Protein AF-A0A183GAS2-F1 (afdb_monomer)

Organism: Heligmosomoides polygyrus (NCBI:txid6339)

Structure (mmCIF, N/CA/C/O backbone):
data_AF-A0A183GAS2-F1
#
_entry.id   AF-A0A183GAS2-F1
#
loop_
_atom_site.group_PDB
_atom_site.id
_atom_site.type_symbol
_atom_site.label_atom_id
_atom_site.label_alt_id
_atom_site.label_comp_id
_atom_site.label_asym_id
_atom_site.label_entity_id
_atom_site.label_seq_id
_atom_site.pdbx_PDB_ins_code
_atom_site.Cartn_x
_atom_site.Cartn_y
_atom_site.Cartn_z
_atom_site.occupancy
_atom_site.B_iso_or_equiv
_atom_site.auth_seq_id
_atom_site.auth_comp_id
_atom_site.auth_asym_id
_atom_site.auth_atom_id
_atom_site.pdbx_PDB_model_num
ATOM 1 N N . MET A 1 1 ? 28.128 -10.272 -10.349 1.00 30.17 1 MET A N 1
ATOM 2 C CA . MET A 1 1 ? 28.631 -10.326 -11.731 1.00 30.17 1 MET A CA 1
ATOM 3 C C . MET A 1 1 ? 28.341 -8.969 -12.328 1.00 30.17 1 MET A C 1
ATOM 5 O O . MET A 1 1 ? 27.205 -8.523 -12.223 1.00 30.17 1 MET A O 1
ATOM 9 N N . GLU A 1 2 ? 29.385 -8.264 -12.758 1.00 30.81 2 GLU A N 1
ATOM 10 C CA . GLU A 1 2 ? 29.268 -6.933 -13.365 1.00 30.81 2 GLU A CA 1
ATOM 11 C C . GLU A 1 2 ? 28.742 -7.124 -14.791 1.00 30.81 2 GLU A C 1
ATOM 13 O O . GLU A 1 2 ? 29.314 -7.904 -15.548 1.00 30.81 2 GLU A O 1
ATOM 18 N N . GLY A 1 3 ? 27.617 -6.496 -15.128 1.00 37.66 3 GLY A N 1
ATOM 19 C CA . GLY A 1 3 ? 27.078 -6.497 -16.486 1.00 37.66 3 GLY A CA 1
ATOM 20 C C . GLY A 1 3 ? 27.341 -5.143 -17.130 1.00 37.66 3 GLY A C 1
ATOM 21 O O . GLY A 1 3 ? 26.941 -4.123 -16.572 1.00 37.66 3 GLY A O 1
ATOM 22 N N . PHE A 1 4 ? 28.012 -5.133 -18.280 1.00 33.91 4 PHE A N 1
ATOM 23 C CA . PHE A 1 4 ? 28.184 -3.944 -19.112 1.00 33.91 4 PHE A CA 1
ATOM 24 C C . PHE A 1 4 ? 27.004 -3.854 -20.087 1.00 33.91 4 PHE A C 1
ATOM 26 O O . PHE A 1 4 ? 26.773 -4.788 -20.850 1.00 33.91 4 PHE A O 1
ATOM 33 N N . VAL A 1 5 ? 26.253 -2.749 -20.068 1.00 44.84 5 VAL A N 1
ATOM 34 C CA . VAL A 1 5 ? 25.212 -2.458 -21.070 1.00 44.84 5 VAL A CA 1
ATOM 35 C C . VAL A 1 5 ? 25.719 -1.325 -21.958 1.00 44.84 5 VAL A C 1
ATOM 37 O O . VAL A 1 5 ? 25.981 -0.230 -21.465 1.00 44.84 5 VAL A O 1
ATOM 40 N N . GLY A 1 6 ? 25.880 -1.599 -23.254 1.00 37.34 6 GLY A N 1
ATOM 41 C CA . GLY A 1 6 ? 26.227 -0.605 -24.270 1.00 37.34 6 GLY A CA 1
ATOM 42 C C . GLY A 1 6 ? 24.994 -0.203 -25.076 1.00 37.34 6 GLY A C 1
ATOM 43 O O . GLY A 1 6 ? 24.443 -1.029 -25.798 1.00 37.34 6 GLY A O 1
ATOM 44 N N . LEU A 1 7 ? 24.570 1.057 -24.971 1.00 43.12 7 LEU A N 1
ATOM 45 C CA . LEU A 1 7 ? 23.624 1.667 -25.909 1.00 43.12 7 LEU A CA 1
ATOM 46 C C . LEU A 1 7 ? 24.451 2.371 -26.990 1.00 43.12 7 LEU A C 1
ATOM 48 O O . LEU A 1 7 ? 25.080 3.395 -26.737 1.00 43.12 7 LEU A O 1
ATOM 52 N N . GLY A 1 8 ? 24.532 1.765 -28.174 1.00 35.06 8 GLY A N 1
ATOM 53 C CA . GLY A 1 8 ? 25.311 2.295 -29.288 1.00 35.06 8 GLY A CA 1
ATOM 54 C C . GLY A 1 8 ? 24.619 3.482 -29.956 1.00 35.06 8 GLY A C 1
ATOM 55 O O . GLY A 1 8 ? 23.528 3.338 -30.497 1.00 35.06 8 GLY A O 1
ATOM 56 N N . GLY A 1 9 ? 25.295 4.631 -29.974 1.00 38.78 9 GLY A N 1
ATOM 57 C CA . GLY A 1 9 ? 24.851 5.830 -30.680 1.00 38.78 9 GLY A CA 1
ATOM 58 C C . GLY A 1 9 ? 25.965 6.860 -30.865 1.00 38.78 9 GLY A C 1
ATOM 59 O O . GLY A 1 9 ? 25.801 7.977 -30.417 1.00 38.78 9 GLY A O 1
ATOM 60 N N . LYS A 1 10 ? 27.061 6.449 -31.528 1.00 45.91 10 LYS A N 1
ATOM 61 C CA . LYS A 1 10 ? 28.165 7.246 -32.120 1.00 45.91 10 LYS A CA 1
ATOM 62 C C . LYS A 1 10 ? 28.927 8.240 -31.206 1.00 45.91 10 LYS A C 1
ATOM 64 O O . LYS A 1 10 ? 28.356 9.082 -30.538 1.00 45.91 10 LYS A O 1
ATOM 69 N N . SER A 1 11 ? 30.259 8.133 -31.304 1.00 49.50 11 SER A N 1
ATOM 70 C CA . SER A 1 11 ? 31.324 9.019 -30.791 1.00 49.50 11 SER A CA 1
ATOM 71 C C . SER A 1 11 ? 31.434 9.205 -29.274 1.00 49.50 11 SER A C 1
ATOM 73 O O . SER A 1 11 ? 30.913 10.173 -28.746 1.00 49.50 11 SER A O 1
ATOM 75 N N . GLU A 1 12 ? 32.172 8.305 -28.609 1.00 39.66 12 GLU A N 1
ATOM 76 C CA . GLU A 1 12 ? 33.249 8.607 -27.637 1.00 39.66 12 GLU A CA 1
ATOM 77 C C . GLU A 1 12 ? 33.767 7.298 -26.990 1.00 39.66 12 GLU A C 1
ATOM 79 O O . GLU A 1 12 ? 32.965 6.453 -26.582 1.00 39.66 12 GLU A O 1
ATOM 84 N N . PRO A 1 13 ? 35.092 7.066 -26.899 1.00 40.66 13 PRO A N 1
ATOM 85 C CA . PRO A 1 13 ? 35.639 5.913 -26.196 1.00 40.66 13 PRO A CA 1
ATOM 86 C C . PRO A 1 13 ? 35.698 6.193 -24.686 1.00 40.66 13 PRO A C 1
ATOM 88 O O . PRO A 1 13 ? 36.479 7.027 -24.242 1.00 40.66 13 PRO A O 1
ATOM 91 N N . GLY A 1 14 ? 34.939 5.442 -23.881 1.00 45.00 14 GLY A N 1
ATOM 92 C CA . GLY A 1 14 ? 35.366 5.157 -22.501 1.00 45.00 14 GLY A CA 1
ATOM 93 C C . GLY A 1 14 ? 34.392 5.381 -21.345 1.00 45.00 14 GLY A C 1
ATOM 94 O O . GLY A 1 14 ? 34.772 5.079 -20.215 1.00 45.00 14 GLY A O 1
ATOM 95 N N . THR A 1 15 ? 33.151 5.822 -21.550 1.00 43.72 15 THR A N 1
ATOM 96 C CA . THR A 1 15 ? 32.227 6.021 -20.414 1.00 43.72 15 THR A CA 1
ATOM 97 C C . THR A 1 15 ? 31.394 4.765 -20.143 1.00 43.72 15 THR A C 1
ATOM 99 O O . THR A 1 15 ? 30.238 4.649 -20.544 1.00 43.72 15 THR A O 1
ATOM 102 N N . TRP A 1 16 ? 31.992 3.784 -19.462 1.00 42.44 16 TRP A N 1
ATOM 103 C CA . TRP A 1 16 ? 31.291 2.588 -18.987 1.00 42.44 16 TRP A CA 1
ATOM 104 C C . TRP A 1 16 ? 30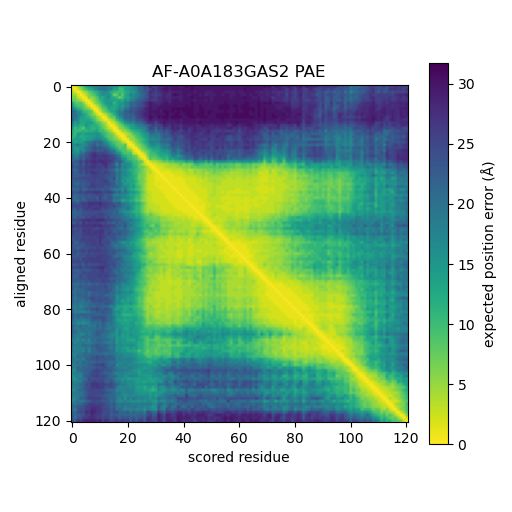.553 2.890 -17.678 1.00 42.44 16 TRP A C 1
ATOM 106 O O . TRP A 1 16 ? 31.171 3.057 -16.626 1.00 42.44 16 TRP A O 1
ATOM 116 N N . TYR A 1 17 ? 29.223 2.942 -17.708 1.00 41.78 17 TYR A N 1
ATOM 117 C CA . TYR A 1 17 ? 28.436 3.113 -16.486 1.00 41.78 17 TYR A CA 1
ATOM 118 C C . TYR A 1 17 ? 28.364 1.792 -15.703 1.00 41.78 17 TYR A C 1
ATOM 120 O O . TYR A 1 17 ? 27.754 0.818 -16.148 1.00 41.78 17 TYR A O 1
ATOM 128 N N . ARG A 1 18 ? 28.968 1.755 -14.506 1.00 40.44 18 ARG A N 1
ATOM 129 C CA . ARG A 1 18 ? 28.848 0.632 -13.560 1.00 40.44 18 ARG A CA 1
ATOM 130 C C . ARG A 1 18 ? 27.493 0.701 -12.856 1.00 40.44 18 ARG A C 1
ATOM 132 O O . ARG A 1 18 ? 27.323 1.423 -11.875 1.00 40.44 18 ARG A O 1
ATOM 139 N N . VAL A 1 19 ? 26.519 -0.062 -13.344 1.00 43.88 19 VAL A N 1
ATOM 140 C CA . VAL A 1 19 ? 25.195 -0.161 -12.714 1.00 43.88 19 VAL A CA 1
ATOM 141 C C . VAL A 1 19 ? 25.200 -1.312 -11.705 1.00 43.88 19 VAL A C 1
ATOM 143 O O . VAL A 1 19 ? 25.159 -2.485 -12.070 1.00 43.88 19 VAL A O 1
ATOM 146 N N . HIS A 1 20 ? 25.230 -0.996 -10.409 1.00 38.44 20 HIS A N 1
ATOM 147 C CA . HIS A 1 20 ? 24.964 -1.985 -9.362 1.00 38.44 20 HIS A CA 1
ATOM 148 C C . HIS A 1 20 ? 23.451 -2.192 -9.221 1.00 38.44 20 HIS A C 1
ATOM 150 O O . HIS A 1 20 ? 22.789 -1.531 -8.424 1.00 38.44 20 HIS A O 1
ATOM 156 N N . ALA A 1 21 ? 22.891 -3.130 -9.984 1.00 38.16 21 ALA A N 1
ATOM 157 C CA . ALA A 1 21 ? 21.505 -3.547 -9.805 1.00 38.16 21 ALA A CA 1
ATOM 158 C C . ALA A 1 21 ? 21.376 -4.418 -8.543 1.00 38.16 21 ALA A C 1
ATOM 160 O O . ALA A 1 21 ? 21.582 -5.633 -8.568 1.00 38.16 21 ALA A O 1
ATOM 161 N N . THR A 1 22 ? 21.032 -3.813 -7.405 1.00 41.66 22 THR A N 1
ATOM 162 C CA . THR A 1 22 ? 20.498 -4.589 -6.285 1.00 41.66 22 THR A CA 1
ATOM 163 C C . THR A 1 22 ? 19.026 -4.853 -6.550 1.00 41.66 22 THR A C 1
ATOM 165 O O . THR A 1 22 ? 18.189 -3.988 -6.308 1.00 41.66 22 THR A O 1
ATOM 168 N N . VAL A 1 23 ? 18.696 -6.066 -6.995 1.00 41.47 23 VAL A N 1
ATOM 169 C CA . VAL A 1 23 ? 17.333 -6.584 -6.842 1.00 41.47 23 VAL A CA 1
ATOM 170 C C . VAL A 1 23 ? 17.125 -6.806 -5.344 1.00 41.47 23 VAL A C 1
ATOM 172 O O . VAL A 1 23 ? 17.450 -7.856 -4.783 1.00 41.47 23 VAL A O 1
ATOM 175 N N . SER A 1 24 ? 16.677 -5.766 -4.647 1.00 39.84 24 SER A N 1
ATOM 176 C CA . SER A 1 24 ? 16.013 -5.934 -3.365 1.00 39.84 24 SER A CA 1
ATOM 177 C C . SER A 1 24 ? 14.718 -6.676 -3.656 1.00 39.84 24 SER A C 1
ATOM 179 O O . SER A 1 24 ? 13.848 -6.145 -4.346 1.00 39.84 24 SER A O 1
ATOM 181 N N . ALA A 1 25 ? 14.609 -7.914 -3.168 1.00 43.66 25 ALA A N 1
ATOM 182 C CA . ALA A 1 25 ? 13.323 -8.584 -3.068 1.00 43.66 25 ALA A CA 1
ATOM 183 C C . ALA A 1 25 ? 12.376 -7.610 -2.366 1.00 43.66 25 ALA A C 1
ATOM 185 O O . ALA A 1 25 ? 12.643 -7.189 -1.240 1.00 43.66 25 ALA A O 1
ATOM 186 N N . SER A 1 26 ? 11.346 -7.181 -3.087 1.00 51.00 26 SER A N 1
ATOM 187 C CA . SER A 1 26 ? 10.351 -6.259 -2.574 1.00 51.00 26 SER A CA 1
ATOM 188 C C . SER A 1 26 ? 9.799 -6.838 -1.273 1.00 51.00 26 SER A C 1
ATOM 190 O O . SER A 1 26 ? 9.218 -7.924 -1.280 1.00 51.00 26 SER A O 1
ATOM 192 N N . SER A 1 27 ? 10.008 -6.156 -0.143 1.00 53.81 27 SER A N 1
ATOM 193 C CA . SER A 1 27 ? 9.510 -6.555 1.182 1.00 53.81 27 SER A CA 1
ATOM 194 C C . SER A 1 27 ? 7.993 -6.342 1.300 1.00 53.81 27 SER A C 1
ATOM 196 O O . SER A 1 27 ? 7.481 -5.920 2.335 1.00 53.81 27 SER A O 1
ATOM 198 N N . ASP A 1 28 ? 7.268 -6.589 0.210 1.00 62.72 28 ASP A N 1
ATOM 199 C CA . ASP A 1 28 ? 5.891 -6.171 -0.006 1.00 62.72 28 ASP A CA 1
ATOM 200 C C . ASP A 1 28 ? 4.930 -6.779 1.018 1.00 62.72 28 ASP A C 1
ATOM 202 O O . ASP A 1 28 ? 3.943 -6.142 1.372 1.00 62.72 28 ASP A O 1
ATOM 206 N N . CYS A 1 29 ? 5.185 -7.995 1.511 1.00 70.00 29 CYS A N 1
ATOM 207 C CA . CYS A 1 29 ? 4.275 -8.668 2.440 1.00 70.00 29 CYS A CA 1
ATOM 208 C C . CYS A 1 29 ? 4.249 -8.002 3.822 1.00 70.00 29 CYS A C 1
ATOM 210 O O . CYS A 1 29 ? 3.171 -7.687 4.325 1.00 70.00 29 CYS A O 1
ATOM 212 N N . ALA A 1 30 ? 5.421 -7.731 4.404 1.00 78.00 30 ALA A N 1
ATOM 213 C CA . ALA A 1 30 ? 5.539 -7.107 5.718 1.00 78.00 30 ALA A CA 1
ATOM 214 C C . ALA A 1 30 ? 5.029 -5.662 5.687 1.00 78.00 30 ALA A C 1
ATOM 216 O O . ALA A 1 30 ? 4.272 -5.250 6.564 1.00 78.00 30 ALA A O 1
ATOM 217 N N . THR A 1 31 ? 5.366 -4.911 4.634 1.00 83.88 31 THR A N 1
ATOM 218 C CA . THR A 1 31 ? 4.901 -3.530 4.469 1.00 83.88 31 THR A CA 1
ATOM 219 C C . THR A 1 31 ? 3.384 -3.464 4.268 1.00 83.88 31 THR A C 1
ATOM 221 O O . THR A 1 31 ? 2.726 -2.650 4.910 1.00 83.88 31 THR A O 1
ATOM 224 N N . ARG A 1 32 ? 2.792 -4.348 3.447 1.00 81.81 32 ARG A N 1
ATOM 225 C CA . ARG A 1 32 ? 1.328 -4.408 3.258 1.00 81.81 32 ARG A CA 1
ATOM 226 C C . ARG A 1 32 ? 0.594 -4.776 4.544 1.00 81.81 32 ARG A C 1
ATOM 228 O O . ARG A 1 32 ? -0.396 -4.126 4.873 1.00 81.81 32 ARG A O 1
ATOM 235 N N . ALA A 1 33 ? 1.089 -5.773 5.278 1.00 86.56 33 ALA A N 1
ATOM 236 C CA . ALA A 1 33 ? 0.513 -6.163 6.561 1.00 86.56 33 ALA A CA 1
ATOM 237 C C . ALA A 1 33 ? 0.555 -4.996 7.559 1.00 86.56 33 ALA A C 1
ATOM 239 O O . ALA A 1 33 ? -0.465 -4.658 8.155 1.00 86.56 33 ALA A O 1
ATOM 240 N N . HIS A 1 34 ? 1.693 -4.311 7.668 1.00 88.88 34 HIS A N 1
ATOM 241 C CA . HIS A 1 34 ? 1.845 -3.160 8.554 1.00 88.88 34 HIS A CA 1
ATOM 242 C C . HIS A 1 34 ? 0.877 -2.014 8.213 1.00 88.88 34 HIS A C 1
ATOM 244 O O . HIS A 1 34 ? 0.204 -1.492 9.100 1.00 88.88 34 HIS A O 1
ATOM 250 N N . LEU A 1 35 ? 0.732 -1.674 6.926 1.00 89.62 35 LEU A N 1
ATOM 251 C CA . LEU A 1 35 ? -0.227 -0.660 6.474 1.00 89.62 35 LEU A CA 1
ATOM 252 C C . LEU A 1 35 ? -1.676 -1.040 6.815 1.00 89.62 35 LEU A C 1
ATOM 254 O O . LEU A 1 35 ? -2.426 -0.195 7.297 1.00 89.62 35 LEU A O 1
ATOM 258 N N . SER A 1 36 ? -2.055 -2.310 6.632 1.00 88.25 36 SER A N 1
ATOM 259 C CA . SER A 1 36 ? -3.407 -2.789 6.959 1.00 88.25 36 SER A CA 1
ATOM 260 C C . SER A 1 36 ? -3.730 -2.697 8.457 1.00 88.25 36 SER A C 1
ATOM 262 O O . SER A 1 36 ? -4.855 -2.368 8.838 1.00 88.25 36 SER A O 1
ATOM 264 N N . VAL A 1 37 ? -2.733 -2.930 9.318 1.00 90.25 37 VAL A N 1
ATOM 265 C CA . VAL A 1 37 ? -2.874 -2.812 10.776 1.00 90.25 37 VAL A CA 1
ATOM 266 C C . VAL A 1 37 ? -3.049 -1.351 11.178 1.00 90.25 37 VAL A C 1
ATOM 268 O O . VAL A 1 37 ? -3.945 -1.045 11.966 1.00 90.25 37 VAL A O 1
ATOM 271 N N . ILE A 1 38 ? -2.235 -0.448 10.620 1.00 92.31 38 ILE A N 1
ATOM 272 C CA . ILE A 1 38 ? -2.349 0.993 10.878 1.00 92.31 38 ILE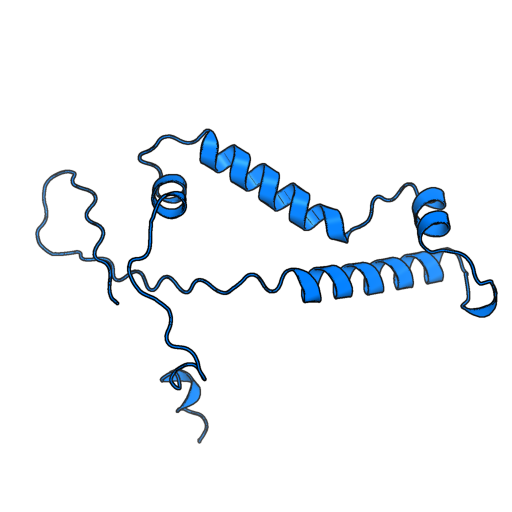 A CA 1
ATOM 273 C C . ILE A 1 38 ? -3.723 1.503 10.436 1.00 92.31 38 ILE A C 1
ATOM 275 O O . ILE A 1 38 ? -4.414 2.134 11.232 1.00 92.31 38 ILE A O 1
ATOM 279 N N . GLU A 1 39 ? -4.152 1.190 9.213 1.00 91.06 39 GLU A N 1
ATOM 280 C CA . GLU A 1 39 ? -5.467 1.580 8.690 1.00 91.06 39 GLU A CA 1
ATOM 281 C C . GLU A 1 39 ? -6.596 1.088 9.601 1.00 91.06 39 GLU A C 1
ATOM 283 O O . GLU A 1 39 ? -7.416 1.880 10.061 1.00 91.06 39 GLU A O 1
ATOM 288 N N . THR A 1 40 ? -6.597 -0.203 9.940 1.00 90.69 40 THR A N 1
ATOM 289 C CA . THR A 1 40 ? -7.619 -0.791 10.815 1.00 90.69 40 THR A CA 1
ATOM 290 C C . THR A 1 40 ? -7.663 -0.099 12.178 1.00 90.69 40 THR A C 1
ATOM 292 O O . THR A 1 40 ? -8.746 0.156 12.706 1.00 90.69 40 THR A O 1
ATOM 295 N N . LYS A 1 41 ? -6.501 0.227 12.756 1.00 92.19 41 LYS A N 1
ATOM 296 C CA . LYS A 1 41 ? -6.412 0.917 14.048 1.00 92.19 41 LYS A CA 1
ATOM 297 C C . LYS A 1 41 ? -7.000 2.328 13.973 1.00 92.19 41 LYS A C 1
ATOM 299 O O . LYS A 1 41 ? -7.758 2.711 14.860 1.00 92.19 41 LYS A O 1
ATOM 304 N N . MET A 1 42 ? -6.702 3.068 12.906 1.00 93.12 42 MET A N 1
ATOM 305 C CA . MET A 1 42 ? -7.224 4.421 12.686 1.00 93.12 42 MET A CA 1
ATOM 306 C C . MET A 1 42 ? -8.740 4.417 12.434 1.00 93.12 42 MET A C 1
ATOM 308 O O . MET A 1 42 ? -9.470 5.213 13.025 1.00 93.12 42 MET A O 1
ATOM 312 N N . LEU A 1 43 ? -9.239 3.486 11.615 1.00 91.62 43 LEU A N 1
ATOM 313 C CA . LEU A 1 43 ? -10.674 3.347 11.342 1.00 91.62 43 LEU A CA 1
ATOM 314 C C . LEU A 1 43 ? -11.464 2.923 12.590 1.00 91.62 43 LEU A C 1
ATOM 316 O O . LEU A 1 43 ? -12.560 3.419 12.833 1.00 91.62 43 LEU A O 1
ATOM 320 N N . ARG A 1 44 ? -10.905 2.039 13.425 1.00 91.38 44 ARG A N 1
ATOM 321 C CA . ARG A 1 44 ? -11.523 1.662 14.708 1.00 91.38 44 ARG A CA 1
ATOM 322 C C . ARG A 1 44 ? -11.580 2.830 15.682 1.00 91.38 44 ARG A C 1
ATOM 324 O O . ARG A 1 44 ? -12.618 3.043 16.299 1.00 91.38 44 ARG A O 1
ATOM 331 N N . TRP A 1 45 ? -10.495 3.596 15.786 1.00 92.06 45 TRP A N 1
ATOM 332 C CA . TRP A 1 45 ? -10.435 4.757 16.672 1.00 92.06 45 TRP A CA 1
ATOM 333 C C . TRP A 1 45 ? -11.448 5.838 16.272 1.00 92.06 45 TRP A C 1
ATOM 335 O O . TRP A 1 45 ? -12.196 6.316 17.118 1.00 92.06 45 TRP A O 1
ATOM 345 N N . THR A 1 46 ? -11.547 6.152 14.979 1.00 92.19 46 THR A N 1
ATOM 346 C CA . THR A 1 46 ? -12.526 7.126 14.456 1.00 92.19 46 THR A CA 1
ATOM 347 C C . THR A 1 46 ? -13.975 6.655 14.587 1.00 92.19 46 THR A C 1
ATOM 349 O O . THR A 1 46 ? -14.858 7.466 14.849 1.00 92.19 46 THR A O 1
ATOM 352 N N . ALA A 1 47 ? -14.235 5.352 14.454 1.00 88.62 47 ALA A N 1
ATOM 353 C CA . ALA A 1 47 ? -15.564 4.778 14.656 1.00 88.62 47 ALA A CA 1
ATOM 354 C C . ALA A 1 47 ? -15.946 4.578 16.136 1.00 88.62 47 ALA A C 1
ATOM 356 O O . ALA A 1 47 ? -17.072 4.159 16.402 1.00 88.62 47 ALA A O 1
ATOM 357 N N . GLY A 1 48 ? -15.023 4.807 17.080 1.00 92.00 48 GLY A N 1
ATOM 358 C CA . GLY A 1 48 ? -15.224 4.506 18.502 1.00 92.00 48 GLY A CA 1
ATOM 359 C C . GLY A 1 48 ? -15.376 3.010 18.807 1.00 92.00 48 GLY A C 1
ATOM 360 O O . GLY A 1 48 ? -15.933 2.651 19.838 1.00 92.00 48 GLY A O 1
ATOM 361 N N . VAL A 1 49 ? -14.910 2.132 17.911 1.00 89.75 49 VAL A N 1
ATOM 362 C CA . VAL A 1 49 ? -15.076 0.677 18.025 1.00 89.75 49 VAL A CA 1
ATOM 363 C C . VAL A 1 49 ? -13.925 0.088 18.825 1.00 89.75 49 VAL A C 1
ATOM 365 O O . VAL A 1 49 ? -12.754 0.163 18.440 1.00 89.75 49 VAL A O 1
ATOM 368 N N . THR A 1 50 ? -14.272 -0.561 19.924 1.00 86.31 50 THR A N 1
ATOM 369 C CA . THR A 1 50 ? -13.340 -1.249 20.807 1.00 86.31 50 THR A CA 1
ATOM 370 C C . THR A 1 50 ? -13.176 -2.719 20.405 1.00 86.31 50 THR A C 1
ATOM 372 O O . THR A 1 50 ? -13.845 -3.243 19.512 1.00 86.31 50 THR A O 1
ATOM 375 N N . SER A 1 51 ? -12.234 -3.420 21.040 1.00 81.19 51 SER A N 1
ATOM 376 C CA . SER A 1 51 ? -12.044 -4.860 20.800 1.00 81.19 51 SER A CA 1
ATOM 377 C C . SER A 1 51 ? -13.227 -5.701 21.315 1.00 81.19 51 SER A C 1
ATOM 379 O O . SER A 1 51 ? -13.500 -6.781 20.789 1.00 81.19 51 SER A O 1
ATOM 381 N N . LEU A 1 52 ? -13.964 -5.193 22.311 1.00 89.25 52 LEU A N 1
ATOM 382 C CA . LEU A 1 52 ? -15.102 -5.882 22.929 1.00 89.25 52 LEU A CA 1
ATOM 383 C C . LEU A 1 52 ? -16.296 -6.011 21.983 1.00 89.25 52 LEU A C 1
ATOM 385 O O . LEU A 1 52 ? -17.025 -6.996 22.054 1.00 89.25 52 LEU A O 1
ATOM 389 N N . ASP A 1 53 ? -16.430 -5.076 21.044 1.00 87.94 53 ASP A N 1
ATOM 390 C CA . ASP A 1 53 ? -17.536 -5.047 20.088 1.00 87.94 53 ASP A CA 1
ATOM 391 C C . ASP A 1 53 ? -17.451 -6.183 19.053 1.00 87.94 53 ASP A C 1
ATOM 393 O O . ASP A 1 53 ? -18.401 -6.419 18.310 1.00 87.94 53 ASP A O 1
ATOM 397 N N . ARG A 1 54 ? -16.304 -6.883 18.970 1.00 87.31 54 ARG A N 1
ATOM 398 C CA . ARG A 1 54 ? -16.042 -8.017 18.057 1.00 87.31 54 ARG A CA 1
ATOM 399 C C . ARG A 1 54 ? -16.451 -7.761 16.596 1.00 87.31 54 ARG A C 1
ATOM 401 O O . ARG A 1 54 ? -16.707 -8.692 15.835 1.00 87.31 54 ARG A O 1
ATOM 408 N N . VAL A 1 55 ? -16.459 -6.495 16.180 1.00 87.69 55 VAL A N 1
ATOM 409 C CA . VAL A 1 55 ? -16.813 -6.083 14.819 1.00 87.69 55 VAL A CA 1
ATOM 410 C C . VAL A 1 55 ? -15.714 -6.517 13.853 1.00 87.69 55 VAL A C 1
ATOM 412 O O . VAL A 1 55 ? -14.523 -6.330 14.126 1.00 87.69 55 VAL A O 1
ATOM 415 N N . ARG A 1 56 ? -16.106 -7.082 12.708 1.00 89.31 56 ARG A N 1
ATOM 416 C CA . ARG A 1 56 ? -15.181 -7.456 11.631 1.00 89.31 56 ARG A CA 1
ATOM 417 C C . ARG A 1 56 ? -14.591 -6.212 10.967 1.00 89.31 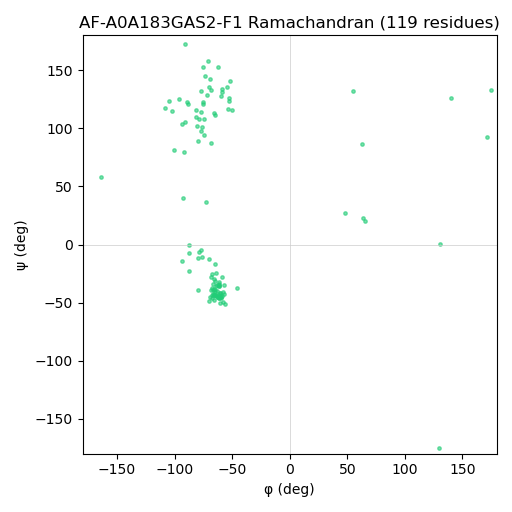56 ARG A C 1
ATOM 419 O O . ARG A 1 56 ? -15.293 -5.232 10.740 1.00 89.31 56 ARG A O 1
ATOM 426 N N . ASN A 1 57 ? -13.312 -6.277 10.595 1.00 86.62 57 ASN A N 1
ATOM 427 C CA . ASN A 1 57 ? -12.638 -5.170 9.905 1.00 86.62 57 ASN A CA 1
ATOM 428 C C . ASN A 1 57 ? -13.299 -4.844 8.555 1.00 86.62 57 ASN A C 1
ATOM 430 O O . ASN A 1 57 ? -13.436 -3.668 8.230 1.00 86.62 57 ASN A O 1
ATOM 434 N N . ASP A 1 58 ? -13.787 -5.861 7.836 1.00 87.50 58 ASP A N 1
ATOM 435 C CA . ASP A 1 58 ? -14.500 -5.703 6.558 1.00 87.50 58 ASP A CA 1
ATOM 436 C C . ASP A 1 58 ? -15.725 -4.781 6.703 1.00 87.50 58 ASP A C 1
ATOM 438 O O . ASP A 1 58 ? -15.954 -3.892 5.887 1.00 87.50 58 ASP A O 1
ATOM 442 N N . THR A 1 59 ? -16.486 -4.939 7.792 1.00 89.81 59 THR A N 1
ATOM 443 C CA . THR A 1 59 ? -17.673 -4.123 8.086 1.00 89.81 59 THR A CA 1
ATOM 444 C C . THR A 1 59 ? -17.300 -2.673 8.391 1.00 89.81 59 THR A C 1
ATOM 446 O O . THR A 1 59 ? -18.005 -1.752 7.984 1.00 89.81 59 THR A O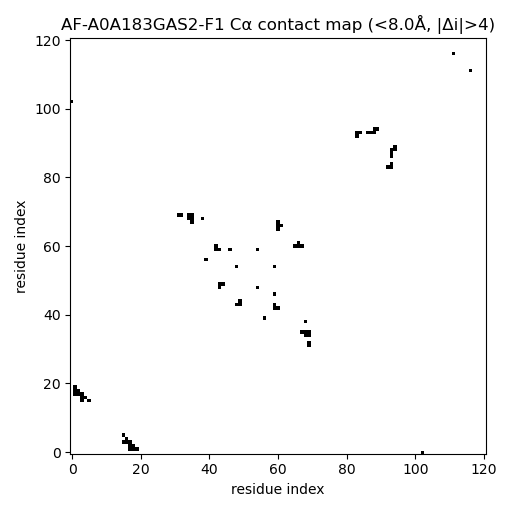 1
ATOM 449 N N . ILE A 1 60 ? -16.176 -2.454 9.079 1.00 88.94 60 ILE A N 1
ATOM 450 C CA . ILE A 1 60 ? -15.659 -1.110 9.366 1.00 88.94 60 ILE A CA 1
ATOM 451 C C . ILE A 1 60 ? -15.253 -0.429 8.055 1.00 88.94 60 ILE A C 1
ATOM 453 O O . ILE A 1 60 ? -15.675 0.692 7.793 1.00 88.94 60 ILE A O 1
ATOM 457 N N . GLN A 1 61 ? -14.509 -1.122 7.193 1.00 89.06 61 GLN A N 1
ATOM 458 C CA . GLN A 1 61 ? -14.106 -0.604 5.882 1.00 89.06 61 GLN A CA 1
ATOM 459 C C . GLN A 1 61 ? -15.310 -0.282 4.989 1.00 89.06 61 GLN A C 1
ATOM 461 O O . GLN A 1 61 ? -15.357 0.793 4.392 1.00 89.06 61 GLN A O 1
ATOM 466 N N . GLN A 1 62 ? -16.318 -1.159 4.961 1.00 89.75 62 GLN A N 1
ATOM 467 C CA . GLN A 1 62 ? -17.549 -0.933 4.206 1.00 89.75 62 GLN A CA 1
ATOM 468 C C . GLN A 1 62 ? -18.322 0.287 4.716 1.00 89.75 62 GLN A C 1
ATOM 470 O O . GLN A 1 62 ? -18.807 1.078 3.911 1.00 89.75 62 GLN A O 1
ATOM 475 N N . ARG A 1 63 ? -18.389 0.484 6.038 1.00 89.25 63 ARG A N 1
ATOM 476 C CA . ARG A 1 63 ? -19.049 1.645 6.652 1.00 89.25 63 ARG A CA 1
ATOM 477 C C . ARG A 1 63 ? -18.400 2.970 6.249 1.00 89.25 63 ARG A C 1
ATOM 479 O O . ARG A 1 63 ? -19.106 3.957 6.081 1.00 89.25 63 ARG A O 1
ATOM 486 N N . PHE A 1 64 ? -17.079 2.987 6.084 1.00 86.38 64 PHE A N 1
ATOM 487 C CA . PHE A 1 64 ? -16.342 4.163 5.617 1.00 86.38 64 PHE A CA 1
ATOM 488 C C . PHE A 1 64 ? -16.236 4.256 4.085 1.00 86.38 64 PHE A C 1
ATOM 490 O O . PHE A 1 64 ? -15.745 5.259 3.576 1.00 86.38 64 PHE A O 1
ATOM 497 N N . GLY A 1 65 ? -16.671 3.231 3.341 1.00 88.12 65 GLY A N 1
ATOM 498 C CA . GLY A 1 65 ? -16.510 3.167 1.885 1.00 88.12 65 GLY A CA 1
ATOM 499 C C . GLY A 1 65 ? -15.046 3.111 1.431 1.00 88.12 65 GLY A C 1
ATOM 500 O O . GLY A 1 65 ? -14.734 3.501 0.306 1.00 88.12 65 GLY A O 1
ATOM 501 N N . VAL A 1 66 ? -14.134 2.661 2.299 1.00 85.12 66 VAL A N 1
ATOM 502 C CA . VAL A 1 66 ? -12.690 2.649 2.035 1.00 85.12 66 VAL A CA 1
ATOM 503 C C . VAL A 1 66 ? -12.273 1.272 1.528 1.00 85.12 66 VAL A C 1
ATOM 505 O O . VAL A 1 66 ? -12.511 0.256 2.178 1.00 85.12 66 VAL A O 1
ATOM 508 N N . ALA A 1 67 ? -11.627 1.235 0.361 1.00 85.19 67 ALA A N 1
ATOM 509 C CA . ALA A 1 67 ? -10.975 0.027 -0.132 1.00 85.19 67 ALA A CA 1
ATOM 510 C C . ALA A 1 67 ? -9.686 -0.246 0.669 1.00 85.19 67 ALA A C 1
ATOM 512 O O . ALA A 1 67 ? -8.981 0.713 0.982 1.00 85.19 67 ALA A O 1
ATOM 513 N N . PRO A 1 68 ? -9.318 -1.517 0.924 1.00 83.81 68 PRO A N 1
ATOM 514 C CA . PRO A 1 68 ? -8.149 -1.852 1.736 1.00 83.81 68 PRO A CA 1
ATOM 515 C C . PRO A 1 68 ? -6.875 -1.151 1.248 1.00 83.81 68 PRO A C 1
ATOM 517 O O . PRO A 1 68 ? -6.471 -1.312 0.089 1.00 83.81 68 PRO A O 1
ATOM 520 N N . ILE A 1 69 ? -6.184 -0.430 2.137 1.00 86.69 69 ILE A N 1
ATOM 521 C CA . ILE A 1 69 ? -4.976 0.332 1.779 1.00 86.69 69 ILE A CA 1
ATOM 522 C C . ILE A 1 69 ? -3.872 -0.561 1.204 1.00 86.69 69 ILE A C 1
ATOM 524 O O . ILE A 1 69 ? -3.068 -0.128 0.380 1.00 86.69 69 ILE A O 1
ATOM 528 N N . ALA A 1 70 ? -3.855 -1.836 1.599 1.00 83.56 70 ALA A N 1
ATOM 529 C CA . ALA A 1 70 ? -2.895 -2.830 1.138 1.00 83.56 70 ALA A CA 1
ATOM 530 C C . ALA A 1 70 ? -3.001 -3.143 -0.368 1.00 83.56 70 ALA A C 1
ATOM 532 O O . ALA A 1 70 ? -2.043 -3.679 -0.938 1.00 83.56 70 ALA A O 1
ATOM 533 N N . GLU A 1 71 ? -4.113 -2.790 -1.023 1.00 86.31 71 GLU A N 1
ATOM 534 C CA . GLU A 1 71 ? -4.288 -2.941 -2.473 1.00 86.31 71 GLU A CA 1
ATOM 535 C C . GLU A 1 71 ? -3.776 -1.730 -3.266 1.00 86.31 71 GLU A C 1
ATOM 537 O O . GLU A 1 71 ? -3.372 -1.878 -4.418 1.00 86.31 71 GLU A O 1
ATOM 542 N N . LYS A 1 72 ? -3.670 -0.545 -2.655 1.00 87.00 72 LYS A N 1
ATOM 543 C CA . LYS A 1 72 ? -3.112 0.652 -3.308 1.00 87.00 72 LYS A CA 1
ATOM 544 C C . LYS A 1 72 ? -1.673 0.498 -3.816 1.00 87.00 72 LYS A C 1
ATOM 546 O O . LYS A 1 72 ? -1.427 0.879 -4.963 1.00 87.00 72 LYS A O 1
ATOM 551 N N . PRO A 1 73 ? -0.716 -0.090 -3.067 1.00 87.12 73 PRO A N 1
ATOM 552 C CA . PRO A 1 73 ? 0.623 -0.316 -3.606 1.00 87.12 73 PRO A CA 1
ATOM 553 C C . PRO A 1 7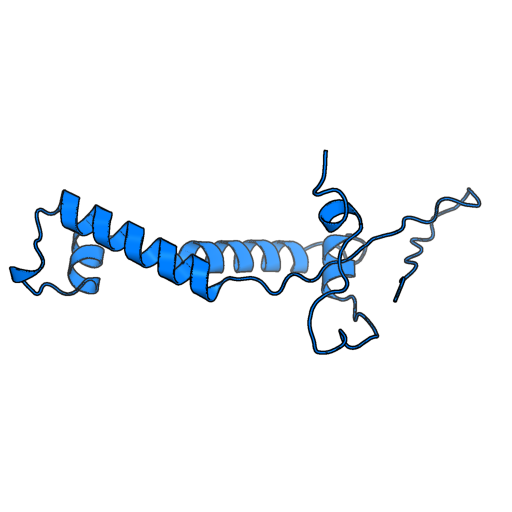3 ? 0.610 -1.309 -4.775 1.00 87.12 73 PRO A C 1
ATOM 555 O O . PRO A 1 73 ? 1.395 -1.168 -5.711 1.00 87.12 73 PRO A O 1
ATOM 558 N N . ARG A 1 74 ? -0.308 -2.287 -4.774 1.00 87.38 74 ARG A N 1
ATOM 559 C CA . ARG A 1 74 ? -0.484 -3.214 -5.900 1.00 87.38 74 ARG A CA 1
ATOM 560 C C . ARG A 1 74 ? -1.016 -2.486 -7.133 1.00 87.38 74 ARG A C 1
ATOM 562 O O . ARG A 1 74 ? -0.474 -2.668 -8.219 1.00 87.38 74 ARG A O 1
ATOM 569 N N . GLU A 1 75 ? -2.025 -1.641 -6.961 1.00 88.81 75 GLU A N 1
ATOM 570 C CA . GLU A 1 75 ? -2.592 -0.820 -8.029 1.00 88.81 75 GLU A CA 1
ATOM 571 C C . GLU A 1 75 ? -1.533 0.110 -8.646 1.00 88.81 75 GLU A C 1
ATOM 573 O O . GLU A 1 75 ? -1.387 0.164 -9.867 1.00 88.81 75 GLU A O 1
ATOM 578 N N . ALA A 1 76 ? -0.728 0.782 -7.816 1.00 89.88 76 ALA A N 1
ATOM 579 C CA . ALA A 1 76 ? 0.363 1.641 -8.273 1.00 89.88 76 ALA A CA 1
ATOM 580 C C . ALA A 1 76 ? 1.412 0.871 -9.091 1.00 89.88 76 ALA A C 1
ATOM 582 O O . ALA A 1 76 ? 1.837 1.342 -10.148 1.00 89.88 76 ALA A O 1
ATOM 583 N N . ARG A 1 77 ? 1.779 -0.343 -8.656 1.00 88.44 77 ARG A N 1
ATOM 584 C CA . ARG A 1 77 ? 2.685 -1.217 -9.417 1.00 88.44 77 ARG A CA 1
ATOM 585 C C . ARG A 1 77 ? 2.110 -1.604 -10.773 1.00 88.44 77 ARG A C 1
ATOM 587 O O . ARG A 1 77 ? 2.834 -1.559 -11.760 1.00 88.44 77 ARG A O 1
ATOM 594 N N . LEU A 1 78 ? 0.826 -1.952 -10.844 1.00 90.31 78 LEU A N 1
ATOM 595 C CA . LEU A 1 78 ? 0.176 -2.306 -12.110 1.00 90.31 78 LEU A CA 1
ATOM 596 C C . LEU A 1 78 ? 0.087 -1.110 -13.061 1.00 90.31 78 LEU A C 1
ATOM 598 O O . LEU A 1 78 ? 0.340 -1.255 -14.255 1.00 90.31 78 LEU A O 1
ATOM 602 N N . ARG A 1 79 ? -0.202 0.086 -12.540 1.00 93.19 79 ARG A N 1
ATOM 603 C CA . ARG A 1 79 ? -0.183 1.327 -13.329 1.00 93.19 79 ARG A CA 1
ATOM 604 C C . ARG A 1 79 ? 1.212 1.619 -13.881 1.00 93.19 79 ARG A C 1
ATOM 606 O O . ARG A 1 79 ? 1.338 1.923 -15.066 1.00 93.19 79 ARG A O 1
ATOM 613 N N . TRP A 1 80 ? 2.249 1.482 -13.052 1.00 92.38 80 TRP A N 1
ATOM 614 C CA . TRP A 1 80 ? 3.643 1.618 -13.480 1.00 92.38 80 TRP A CA 1
ATOM 615 C C . TRP A 1 80 ? 4.011 0.574 -14.536 1.00 92.38 80 TRP A C 1
ATOM 617 O O . TRP A 1 80 ? 4.555 0.924 -15.577 1.00 92.38 80 TRP A O 1
ATOM 627 N N . TYR A 1 81 ? 3.644 -0.689 -14.321 1.00 88.12 81 TYR A N 1
ATOM 628 C CA . TYR A 1 81 ? 3.913 -1.768 -15.267 1.00 88.12 81 TYR A CA 1
ATOM 629 C C . TYR A 1 81 ? 3.234 -1.520 -16.619 1.00 88.12 81 TYR A C 1
ATOM 631 O O . TYR A 1 81 ? 3.881 -1.585 -17.659 1.00 88.12 81 TYR A O 1
ATOM 639 N N . GLY A 1 82 ? 1.959 -1.121 -16.616 1.00 92.88 82 GLY A N 1
ATOM 640 C CA . GLY A 1 82 ? 1.251 -0.733 -17.835 1.00 92.88 82 GLY A CA 1
ATOM 641 C C . GLY A 1 82 ? 1.876 0.480 -18.533 1.00 92.88 82 GLY A C 1
ATOM 642 O O . GLY A 1 82 ? 1.885 0.546 -19.760 1.00 92.88 82 GLY A O 1
ATOM 643 N N . HIS A 1 83 ? 2.431 1.434 -17.779 1.00 91.19 83 HIS A N 1
ATOM 644 C CA . HIS A 1 83 ? 3.199 2.542 -18.348 1.00 91.19 83 HIS A CA 1
ATOM 645 C C . HIS A 1 83 ? 4.491 2.057 -19.020 1.00 91.19 83 HIS A C 1
ATOM 647 O O . HIS A 1 83 ? 4.782 2.482 -20.133 1.00 91.19 83 HIS A O 1
ATOM 653 N N . VAL A 1 84 ? 5.226 1.134 -18.393 1.00 90.12 84 VAL A N 1
ATOM 654 C CA . VAL A 1 84 ? 6.445 0.549 -18.971 1.00 90.12 84 VAL A CA 1
ATOM 655 C C . VAL A 1 84 ? 6.139 -0.270 -20.227 1.00 90.12 84 VAL A C 1
ATOM 657 O O . VAL A 1 84 ? 6.860 -0.143 -21.209 1.00 90.12 84 VAL A O 1
ATOM 660 N N . LEU A 1 85 ? 5.052 -1.048 -20.248 1.00 89.75 85 LEU A N 1
ATOM 661 C CA . LEU A 1 85 ? 4.666 -1.836 -21.426 1.00 89.75 85 LEU A CA 1
ATOM 662 C C . LEU A 1 85 ? 4.327 -0.972 -22.649 1.00 89.75 85 LEU A C 1
ATOM 664 O O . LEU A 1 85 ? 4.632 -1.363 -23.774 1.00 89.75 85 LEU A O 1
ATOM 668 N N . ARG A 1 86 ? 3.721 0.201 -22.431 1.00 92.38 86 ARG A N 1
ATOM 669 C CA . ARG A 1 86 ? 3.397 1.166 -23.495 1.00 92.38 86 ARG A CA 1
ATOM 670 C C . ARG A 1 86 ? 4.587 2.022 -23.935 1.00 92.38 86 ARG A C 1
ATOM 672 O O . ARG A 1 86 ? 4.466 2.734 -24.927 1.00 92.38 86 ARG A O 1
ATOM 679 N N . ALA A 1 87 ? 5.700 1.999 -23.203 1.00 90.19 87 ALA A N 1
ATOM 680 C CA . ALA A 1 87 ? 6.903 2.724 -23.591 1.00 90.19 87 ALA A CA 1
ATOM 681 C C . ALA A 1 87 ? 7.580 2.069 -24.809 1.00 90.19 87 ALA A C 1
ATOM 683 O O . ALA A 1 87 ? 7.382 0.878 -25.079 1.00 90.19 87 ALA A O 1
ATOM 684 N N . SER A 1 88 ? 8.394 2.846 -25.527 1.00 89.69 88 SER A N 1
ATOM 685 C CA . SER A 1 88 ? 9.246 2.325 -26.601 1.00 89.69 88 SER A CA 1
ATOM 686 C C . SER A 1 88 ? 10.257 1.310 -26.058 1.00 89.69 88 SER A C 1
ATOM 688 O O . SER A 1 88 ? 10.654 1.379 -24.888 1.00 89.69 88 SER A O 1
ATOM 690 N N . ASP A 1 89 ? 10.683 0.374 -26.906 1.00 85.75 89 ASP A N 1
ATOM 691 C CA . ASP A 1 89 ? 11.645 -0.677 -26.539 1.00 85.75 89 ASP A CA 1
ATOM 692 C C . ASP A 1 89 ? 13.022 -0.120 -26.160 1.00 85.75 89 ASP A C 1
ATOM 694 O O . ASP A 1 89 ? 13.707 -0.700 -25.322 1.00 85.75 89 ASP A O 1
ATOM 698 N N . ASP A 1 90 ? 13.360 1.069 -26.657 1.00 86.19 90 ASP A N 1
ATOM 699 C CA . ASP A 1 90 ? 14.621 1.765 -26.373 1.00 86.19 90 ASP A CA 1
ATOM 700 C C . ASP A 1 90 ? 14.650 2.417 -24.978 1.00 86.19 90 ASP A C 1
ATOM 702 O O . ASP A 1 90 ? 15.686 2.889 -24.505 1.00 86.19 90 ASP A O 1
ATOM 706 N N . THR A 1 91 ? 13.505 2.485 -24.291 1.00 84.88 91 THR A N 1
ATOM 707 C CA . THR A 1 91 ? 13.429 3.122 -22.976 1.00 84.88 91 THR A CA 1
ATOM 708 C C . THR A 1 91 ? 14.122 2.249 -21.928 1.00 84.88 91 THR A C 1
ATOM 710 O O . THR A 1 91 ? 13.748 1.095 -21.726 1.00 84.88 91 THR A O 1
ATOM 713 N N . VAL A 1 92 ? 15.039 2.835 -21.146 1.00 84.38 92 VAL A N 1
ATOM 714 C CA . VAL A 1 92 ? 15.787 2.168 -20.052 1.00 84.38 92 VAL A CA 1
ATOM 715 C C . VAL A 1 92 ? 14.894 1.319 -19.1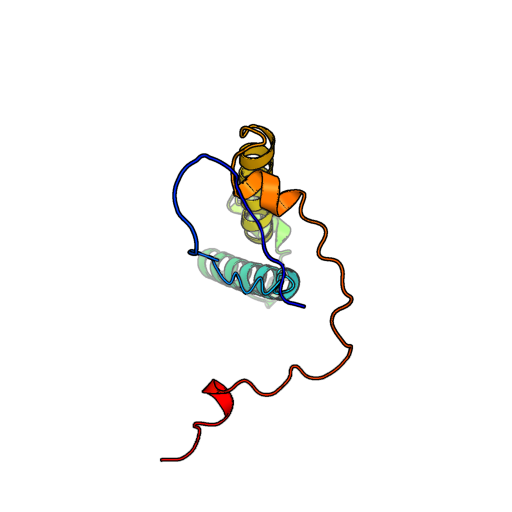36 1.00 84.38 92 VAL A C 1
ATOM 717 O O . VAL A 1 92 ? 15.291 0.242 -18.703 1.00 84.38 92 VAL A O 1
ATOM 720 N N . ARG A 1 93 ? 13.664 1.771 -18.856 1.00 83.12 93 ARG A N 1
ATOM 721 C CA . ARG A 1 93 ? 12.690 1.031 -18.032 1.00 83.12 93 ARG A CA 1
ATOM 722 C C . ARG A 1 93 ? 12.236 -0.287 -18.668 1.00 83.12 93 ARG A C 1
ATOM 724 O O . ARG A 1 93 ? 12.057 -1.257 -17.943 1.00 83.12 93 ARG A O 1
ATOM 731 N N . LYS A 1 94 ? 12.037 -0.318 -19.989 1.00 85.81 94 LYS A N 1
ATOM 732 C CA . LYS A 1 94 ? 11.577 -1.497 -20.736 1.00 85.81 94 LYS A CA 1
ATOM 733 C C . LYS A 1 94 ? 12.730 -2.463 -20.998 1.00 85.81 94 LYS A C 1
ATOM 735 O O . LYS A 1 94 ? 12.582 -3.658 -20.769 1.00 85.81 94 LYS A O 1
ATOM 740 N N . ILE A 1 95 ? 13.911 -1.926 -21.311 1.00 85.50 95 ILE A N 1
ATOM 741 C CA . ILE A 1 95 ? 15.165 -2.692 -21.367 1.00 85.50 95 ILE A CA 1
ATOM 742 C C . ILE A 1 95 ? 15.448 -3.352 -20.012 1.00 85.50 95 ILE A C 1
ATOM 744 O O . ILE A 1 95 ? 15.685 -4.551 -19.946 1.00 85.50 95 ILE A O 1
ATOM 748 N N . GLY A 1 96 ? 15.369 -2.592 -18.915 1.00 84.62 96 GLY A N 1
ATOM 749 C CA . GLY A 1 96 ? 15.590 -3.110 -17.564 1.00 84.62 96 GLY A CA 1
ATOM 750 C C . GLY A 1 96 ? 14.541 -4.127 -17.111 1.00 84.62 96 GLY A C 1
ATOM 751 O O . GLY A 1 96 ? 14.869 -5.022 -16.339 1.00 84.62 96 GLY A O 1
ATOM 752 N N . LEU A 1 97 ? 13.300 -4.019 -17.600 1.00 84.56 97 LEU A N 1
ATOM 753 C CA . LEU A 1 97 ? 12.252 -5.012 -17.353 1.00 84.56 97 LEU A CA 1
ATOM 754 C C . LEU A 1 97 ? 12.553 -6.350 -18.048 1.00 84.56 97 LEU A C 1
ATOM 756 O O . LEU A 1 97 ? 12.312 -7.398 -17.459 1.00 84.56 97 LEU A O 1
ATOM 760 N N . ASN A 1 98 ? 13.088 -6.303 -19.270 1.00 82.62 98 ASN A N 1
ATOM 761 C CA . ASN A 1 98 ? 13.426 -7.480 -20.077 1.00 82.62 98 ASN A CA 1
ATOM 762 C C . ASN A 1 98 ? 14.840 -8.025 -19.797 1.00 82.62 98 ASN A C 1
ATOM 764 O O . ASN A 1 98 ? 15.261 -8.999 -20.417 1.00 82.62 98 ASN A O 1
ATOM 768 N N . LEU A 1 99 ? 15.598 -7.392 -18.896 1.00 82.75 99 LEU A N 1
ATOM 769 C CA . LEU A 1 99 ? 16.972 -7.772 -18.600 1.00 82.75 99 LEU A CA 1
ATOM 770 C C . LEU A 1 99 ? 17.012 -9.062 -17.773 1.00 82.75 99 LEU A C 1
ATOM 772 O O . LEU A 1 99 ? 16.759 -9.060 -16.566 1.00 82.75 99 LEU A O 1
ATOM 776 N N . GLU A 1 100 ? 17.424 -10.156 -18.402 1.00 75.44 100 GLU A N 1
ATOM 777 C CA . GLU A 1 100 ? 17.773 -11.380 -17.690 1.00 75.44 100 GLU A CA 1
ATOM 778 C C . GLU A 1 100 ? 19.172 -11.248 -17.077 1.00 75.44 100 GLU A C 1
ATOM 780 O O . GLU A 1 100 ? 20.196 -11.250 -17.761 1.00 75.44 100 GLU A O 1
ATOM 785 N N . VAL A 1 101 ? 19.233 -11.120 -15.749 1.00 73.94 101 VAL A N 1
ATOM 786 C CA . VAL A 1 101 ? 20.511 -11.117 -15.032 1.00 73.94 101 VAL A CA 1
ATOM 787 C C . VAL A 1 101 ? 21.030 -12.550 -14.955 1.00 73.94 101 VAL A C 1
ATOM 789 O O . VAL A 1 101 ? 20.600 -13.344 -14.116 1.00 73.94 101 VAL A O 1
ATOM 792 N N . LEU A 1 102 ? 21.990 -12.874 -15.819 1.00 69.50 102 LEU A N 1
ATOM 793 C CA . LEU A 1 102 ? 22.722 -14.133 -15.753 1.00 69.50 102 LEU A CA 1
ATOM 794 C C . LEU A 1 102 ? 23.538 -14.187 -14.453 1.00 69.50 102 LEU A C 1
ATOM 796 O O . LEU A 1 102 ? 24.497 -13.441 -14.253 1.00 69.50 102 LEU A O 1
ATOM 800 N N . GLY A 1 103 ? 23.134 -15.077 -13.549 1.00 70.12 103 GLY A N 1
ATOM 801 C CA . GLY A 1 103 ? 23.830 -15.331 -12.291 1.00 70.12 103 GLY A CA 1
ATOM 802 C C . GLY A 1 103 ? 22.873 -15.539 -11.124 1.00 70.12 103 GLY A C 1
ATOM 803 O O . GLY A 1 103 ? 22.029 -14.703 -10.815 1.00 70.12 103 GLY A O 1
ATOM 804 N N . LYS A 1 104 ? 23.031 -16.659 -10.414 1.00 70.38 104 LYS A N 1
ATOM 805 C CA . LYS A 1 104 ? 22.305 -16.892 -9.162 1.00 70.38 104 LYS A CA 1
ATOM 806 C C . LYS A 1 104 ? 22.961 -16.076 -8.052 1.00 70.38 104 LYS A C 1
ATOM 808 O O . LYS A 1 104 ? 24.178 -16.126 -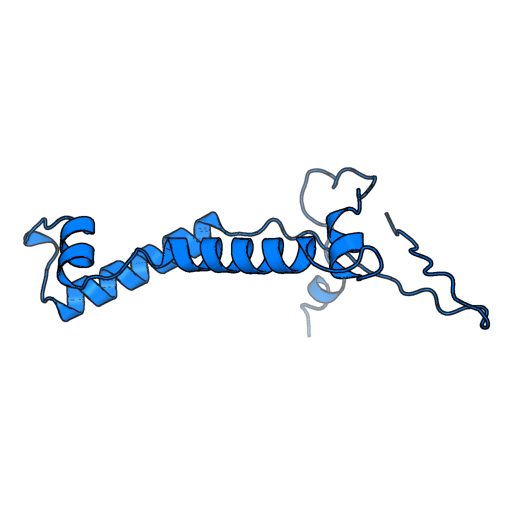7.871 1.00 70.38 104 LYS A O 1
ATOM 813 N N . ARG A 1 105 ? 22.159 -15.353 -7.266 1.00 75.75 105 ARG A N 1
ATOM 814 C CA . ARG A 1 105 ? 22.645 -14.756 -6.016 1.00 75.75 105 ARG A CA 1
ATOM 815 C C . ARG A 1 105 ? 23.139 -15.893 -5.106 1.00 75.75 105 ARG A C 1
ATOM 817 O O . ARG A 1 105 ? 22.372 -16.833 -4.887 1.00 75.75 105 ARG A O 1
ATOM 824 N N . PRO A 1 106 ? 24.376 -15.843 -4.575 1.00 75.75 106 PRO A N 1
ATOM 825 C CA . PRO A 1 106 ? 24.854 -16.874 -3.661 1.00 75.75 106 PRO A CA 1
ATOM 826 C C . PRO A 1 106 ? 23.924 -16.945 -2.448 1.00 75.75 106 PRO A C 1
ATOM 828 O O . PRO A 1 106 ? 23.532 -15.912 -1.895 1.00 75.75 106 PRO A O 1
ATOM 831 N N . ARG A 1 107 ? 23.534 -18.165 -2.060 1.00 79.12 107 ARG A N 1
ATOM 832 C CA . ARG A 1 107 ? 22.730 -18.381 -0.853 1.00 79.12 107 ARG A CA 1
ATOM 833 C C . ARG A 1 107 ? 23.595 -18.057 0.362 1.00 79.12 107 ARG A C 1
ATOM 835 O O . ARG A 1 107 ? 24.728 -18.518 0.445 1.00 79.12 107 ARG A O 1
ATOM 842 N N . GLY A 1 108 ? 23.053 -17.280 1.294 1.00 85.06 108 GLY A N 1
ATOM 843 C CA . GLY A 1 108 ? 23.722 -16.946 2.549 1.00 85.06 108 GLY A CA 1
ATOM 844 C C . GLY A 1 108 ? 23.732 -15.454 2.856 1.00 85.06 108 GLY A C 1
ATOM 845 O O . GLY A 1 108 ? 23.116 -14.639 2.162 1.00 85.06 108 GLY A O 1
ATOM 846 N N . ARG A 1 109 ? 24.429 -15.111 3.942 1.00 82.88 109 ARG A N 1
ATOM 847 C CA . ARG A 1 109 ? 24.578 -13.733 4.407 1.00 82.88 109 ARG A CA 1
ATOM 848 C C . ARG A 1 109 ? 25.224 -12.888 3.298 1.00 82.88 109 ARG A C 1
ATOM 850 O O . ARG A 1 109 ? 26.236 -13.309 2.735 1.00 82.88 109 ARG A O 1
ATOM 857 N N . PRO A 1 110 ? 24.670 -11.707 2.969 1.00 80.94 110 PRO A N 1
ATOM 858 C CA . PRO A 1 110 ? 25.344 -10.765 2.087 1.00 80.94 110 PRO A CA 1
ATOM 859 C C . PRO A 1 110 ? 26.765 -10.495 2.588 1.00 80.94 110 PRO A C 1
ATOM 861 O O . PRO A 1 110 ? 26.977 -10.386 3.797 1.00 80.94 110 PRO A O 1
ATOM 864 N N . LYS A 1 111 ? 27.732 -10.382 1.670 1.00 77.50 111 LYS A N 1
ATOM 865 C CA . LYS A 1 111 ? 29.082 -9.943 2.038 1.00 77.50 111 LYS A CA 1
ATOM 866 C C . LYS A 1 111 ? 28.979 -8.600 2.763 1.00 77.50 111 LYS A C 1
ATOM 868 O O . LYS A 1 111 ? 28.218 -7.734 2.325 1.00 77.50 111 LYS A O 1
ATOM 873 N N . GLN A 1 112 ? 29.726 -8.468 3.858 1.00 79.44 112 GLN A N 1
ATOM 874 C CA . GLN A 1 112 ? 29.804 -7.235 4.633 1.00 79.44 112 GLN A CA 1
ATOM 875 C C . GLN A 1 112 ? 30.166 -6.091 3.690 1.00 79.44 112 GLN A C 1
ATOM 877 O O . GLN A 1 112 ? 31.134 -6.189 2.928 1.00 79.44 112 GLN A O 1
ATOM 882 N N . ARG A 1 113 ? 29.328 -5.054 3.660 1.00 79.25 113 ARG A N 1
ATOM 883 C CA . ARG A 1 113 ? 29.591 -3.899 2.809 1.00 79.25 113 ARG A CA 1
ATOM 884 C C . ARG A 1 113 ? 30.699 -3.086 3.453 1.00 79.25 113 ARG A C 1
ATOM 886 O O . ARG A 1 113 ? 30.846 -3.065 4.670 1.00 79.25 113 ARG A O 1
ATOM 893 N N . TRP A 1 114 ? 31.444 -2.361 2.633 1.00 75.06 114 TRP A N 1
ATOM 894 C CA . TRP A 1 114 ? 32.475 -1.453 3.126 1.00 75.06 114 TRP A CA 1
ATOM 895 C C . TRP A 1 114 ? 31.913 -0.397 4.098 1.00 75.06 114 TRP A C 1
ATOM 897 O O . TRP A 1 11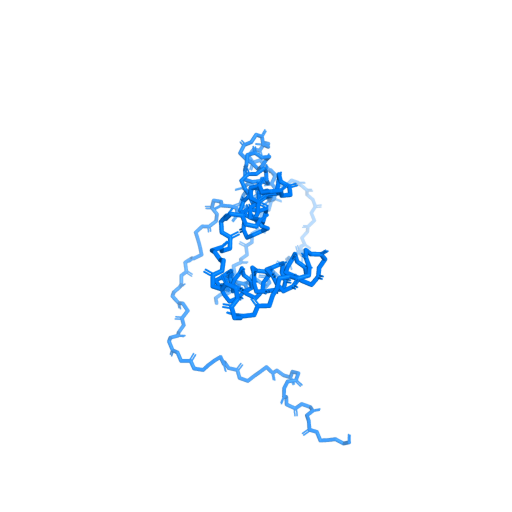4 ? 32.546 -0.082 5.100 1.00 75.06 114 TRP A O 1
ATOM 907 N N . LEU A 1 115 ? 30.683 0.077 3.874 1.00 75.06 115 LEU A N 1
ATOM 908 C CA . LEU A 1 115 ? 29.990 0.989 4.795 1.00 75.06 115 LEU A CA 1
ATOM 909 C C . LEU A 1 115 ? 29.758 0.370 6.184 1.00 75.06 115 LEU A 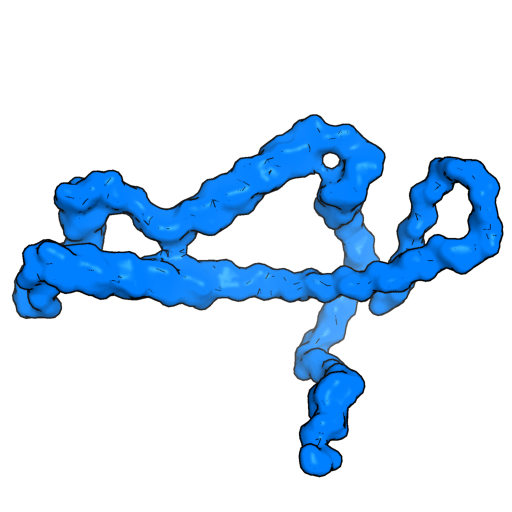C 1
ATOM 911 O O . LEU A 1 115 ? 29.901 1.058 7.187 1.00 75.06 115 LEU A O 1
ATOM 915 N N . ASP A 1 116 ? 29.500 -0.938 6.246 1.00 76.69 116 ASP A N 1
ATOM 916 C CA . ASP A 1 116 ? 29.274 -1.673 7.498 1.00 76.69 116 ASP A CA 1
ATOM 917 C C . ASP A 1 116 ? 30.588 -1.963 8.253 1.00 76.69 116 ASP A C 1
ATOM 919 O O . ASP A 1 116 ? 30.567 -2.549 9.333 1.00 76.69 116 ASP A O 1
ATOM 923 N N . SER A 1 117 ? 31.745 -1.621 7.670 1.00 72.44 117 SER A N 1
ATOM 924 C CA . SER A 1 117 ? 33.068 -1.782 8.292 1.00 72.44 117 SER A CA 1
ATOM 925 C C . SER A 1 117 ? 33.553 -0.525 9.022 1.00 72.44 117 SER A C 1
ATOM 927 O O . SER A 1 117 ? 34.473 -0.613 9.827 1.00 72.44 117 SER A O 1
ATOM 929 N N . ARG A 1 118 ? 32.910 0.633 8.797 1.00 61.12 118 ARG A N 1
ATOM 930 C CA . ARG A 1 118 ? 33.215 1.910 9.474 1.00 61.12 118 ARG A CA 1
ATOM 931 C C . ARG A 1 118 ? 32.361 2.144 10.720 1.00 61.12 118 ARG A C 1
ATOM 933 O O . ARG A 1 118 ? 31.921 3.257 10.982 1.00 61.12 118 ARG A O 1
ATOM 940 N N . ILE A 1 119 ? 32.122 1.097 11.496 1.00 62.69 119 ILE A N 1
ATOM 941 C CA . ILE A 1 119 ? 31.579 1.239 12.846 1.00 62.69 119 ILE A CA 1
ATOM 942 C C . ILE A 1 119 ? 32.774 1.100 13.781 1.00 62.69 119 ILE A C 1
ATOM 944 O O . ILE A 1 119 ? 33.054 -0.010 14.205 1.00 62.69 119 ILE A O 1
ATOM 948 N N . TRP A 1 120 ? 33.535 2.184 13.961 1.00 53.56 120 TRP A N 1
ATOM 949 C CA . TRP A 1 120 ? 34.387 2.493 15.123 1.00 53.56 120 TRP A CA 1
ATOM 950 C C . TRP A 1 120 ? 35.251 3.727 14.819 1.00 53.56 120 TRP A C 1
ATOM 952 O O . TRP A 1 120 ? 36.332 3.608 14.246 1.00 53.56 120 TRP A O 1
ATOM 962 N N . THR A 1 121 ? 34.721 4.893 15.192 1.00 51.94 121 THR A N 1
ATOM 963 C CA . THR A 1 121 ? 35.379 6.037 15.855 1.00 51.94 121 THR A CA 1
ATOM 964 C C . THR A 1 121 ? 34.274 6.903 16.432 1.00 51.94 121 THR A C 1
ATOM 966 O O . THR A 1 121 ? 33.306 7.139 15.671 1.00 51.94 121 THR A O 1
#

Mean predicted aligned error: 14.58 Å

Solvent-accessible surface area (backbone atoms only — not comparable to full-atom values): 8118 Å² total; per-residue (Å²): 131,91,64,85,83,84,85,89,76,83,90,78,95,77,88,77,72,84,67,83,80,75,82,68,78,77,65,55,66,65,53,32,51,52,49,41,51,52,50,52,52,53,53,27,59,76,69,71,54,58,82,87,70,70,70,56,68,68,58,54,30,59,74,70,71,51,76,65,67,51,50,52,64,54,52,52,50,51,54,51,50,54,51,42,71,72,44,59,75,86,37,68,67,37,43,60,69,70,56,80,75,86,70,81,80,76,88,70,81,76,77,84,49,75,78,76,66,71,79,83,132

Sequence (121 aa):
MEGFVGLGGKSEPGTWYRVHATVSASSDCATRAHLSVIETKMLRWTAGVTSLDRVRNDTIQQRFGVAPIAEKPREARLRWYGHVLRASDDTVRKIGLNLEVLGKRPRGRPKQRWLDSRIWT

Radius of gyration: 22.8 Å; Cα contacts (8 Å, |Δi|>4): 42; chains: 1; bounding box: 55×27×55 Å

pLDDT: mean 74.44, std 19.48, range [30.17, 93.19]

Foldseek 3Di:
DFDFDDDDDDDDPDDTDGDPDDPPPPPLPVVLVVQQVVVLVVLCVVVVHDVVNVDDSVVSCVVVVHDRPSCVVVVVVVVVVVVLVPDDCPDPSNCVVPDDDPDDDDPDDPDQDPVNVPPDD

Secondary structure (DSSP, 8-state):
---------S--S--------------HHHHHHHHHHHHHHHHHHHTT--STT---HHHHHHHHTPPPGGGHHHHHHHHHHHHHHHS-TTSHHHHHHS----SPPPSSSPPPPGGGG----